Protein AF-D3ANW6-F1 (afdb_monomer_lite)

Radius of gyration: 18.31 Å; chains: 1; bounding box: 42×40×45 Å

pLDDT: mean 88.4, std 8.73, range [48.03, 96.62]

Sequence (148 aa):
MSDYRLPELSPAEKRMPAARFITGYPLCPPNPLLQQILDAGPMEVKDAIPAENWLDLLQIHGYRDIVYGYTMMPDGSGFYIEYSVSPVTWQGKWRRWYGTWYNRYSKSMVPGEGNLRYKIWNPLDHWDHKFVNGENDRDGVWSVETLD

Organism: NCBI:txid566550

Secondary structure (DSSP, 8-state):
---PPPPPPPTTGGGSGGGGG------PPPPHHHHHHHHH-PPPGGGS--GGGGGGG--SSS--S-SSEEEE-TTS-EEEE---PPPTT--HHHHHHHHHHHHS--TTPPTTS--HHHHTT-TTTEEEEEETTSS-GGG-EEEEES--

Structure (mmCIF, N/CA/C/O backbone):
data_AF-D3ANW6-F1
#
_entry.id   AF-D3ANW6-F1
#
loop_
_atom_site.group_PDB
_atom_site.id
_atom_site.type_symbol
_atom_site.label_atom_id
_atom_site.label_alt_id
_atom_site.label_comp_id
_atom_site.label_asym_id
_atom_site.label_entity_id
_atom_site.label_seq_id
_atom_site.pdbx_PDB_ins_code
_atom_site.Cartn_x
_atom_site.Cartn_y
_atom_site.Cartn_z
_atom_site.occupancy
_atom_site.B_iso_or_equiv
_atom_site.auth_seq_id
_atom_site.auth_comp_id
_atom_site.auth_asym_id
_atom_site.auth_atom_id
_atom_site.pdbx_PDB_model_num
ATOM 1 N N . MET A 1 1 ? 1.365 -25.701 5.905 1.00 48.12 1 MET A N 1
ATOM 2 C CA . MET A 1 1 ? 1.505 -24.372 5.280 1.00 48.12 1 MET A CA 1
ATOM 3 C C . MET A 1 1 ? 1.129 -24.545 3.825 1.00 48.12 1 MET A C 1
ATOM 5 O O . MET A 1 1 ? 1.665 -25.444 3.193 1.00 48.12 1 MET A O 1
ATOM 9 N N . SER A 1 2 ? 0.122 -23.825 3.337 1.00 49.81 2 SER A N 1
ATOM 10 C CA . SER A 1 2 ? -0.163 -23.780 1.904 1.00 49.81 2 SER A CA 1
ATOM 11 C C . SER A 1 2 ? 0.901 -22.897 1.261 1.00 49.81 2 SER A C 1
ATOM 13 O O . SER A 1 2 ? 0.901 -21.687 1.478 1.00 49.81 2 SER A O 1
ATOM 15 N N . ASP A 1 3 ? 1.836 -23.497 0.532 1.00 55.03 3 ASP A N 1
ATOM 16 C CA . ASP A 1 3 ? 2.855 -22.746 -0.195 1.00 55.03 3 ASP A CA 1
ATOM 17 C C . ASP A 1 3 ? 2.183 -22.030 -1.371 1.00 55.03 3 ASP A C 1
ATOM 19 O O . ASP A 1 3 ? 1.856 -22.635 -2.395 1.00 55.03 3 ASP A O 1
ATOM 23 N N . TYR A 1 4 ? 1.924 -20.735 -1.209 1.00 64.50 4 TYR A N 1
ATOM 24 C CA . TYR A 1 4 ? 1.479 -19.890 -2.308 1.00 64.50 4 TYR A CA 1
ATOM 25 C C . TYR A 1 4 ? 2.609 -19.775 -3.333 1.00 64.50 4 TYR A C 1
ATOM 27 O O . TYR A 1 4 ? 3.745 -19.430 -2.999 1.00 64.50 4 TYR A O 1
ATOM 35 N N . ARG A 1 5 ? 2.308 -20.089 -4.595 1.00 70.12 5 ARG A N 1
ATOM 36 C CA . ARG A 1 5 ? 3.272 -19.957 -5.690 1.00 70.12 5 ARG A CA 1
ATOM 37 C C . ARG A 1 5 ? 3.287 -18.514 -6.165 1.00 70.12 5 ARG A C 1
ATOM 39 O O . ARG A 1 5 ? 2.256 -17.998 -6.581 1.00 70.12 5 ARG A O 1
ATOM 46 N N . LEU A 1 6 ? 4.459 -17.890 -6.124 1.00 77.50 6 LEU A N 1
ATOM 47 C CA . LEU A 1 6 ? 4.646 -16.572 -6.718 1.00 77.50 6 LEU A CA 1
ATOM 48 C C . LEU A 1 6 ? 4.481 -16.628 -8.243 1.00 77.50 6 LEU A C 1
ATOM 50 O O . LEU A 1 6 ? 4.873 -17.633 -8.848 1.00 77.50 6 LEU A O 1
ATOM 54 N N . PRO A 1 7 ? 3.997 -15.544 -8.872 1.00 80.94 7 PRO A N 1
ATOM 55 C CA . PRO A 1 7 ? 4.086 -15.379 -10.315 1.00 80.94 7 PRO A CA 1
ATOM 56 C C . PRO A 1 7 ? 5.535 -15.508 -10.797 1.00 80.94 7 PRO A C 1
ATOM 58 O O . PRO A 1 7 ? 6.466 -14.956 -10.201 1.00 80.94 7 PRO A O 1
ATOM 61 N N . GLU A 1 8 ? 5.740 -16.245 -11.889 1.00 87.25 8 GLU A N 1
ATOM 62 C CA . GLU A 1 8 ? 7.061 -16.348 -12.497 1.00 87.25 8 GLU A CA 1
ATOM 63 C C . GLU A 1 8 ? 7.423 -15.059 -13.232 1.00 87.25 8 GLU A C 1
ATOM 65 O O . GLU A 1 8 ? 6.676 -14.583 -14.084 1.00 87.25 8 GLU A O 1
ATOM 70 N N . LEU A 1 9 ? 8.621 -14.542 -12.958 1.00 89.62 9 LEU A N 1
ATOM 71 C CA . LEU A 1 9 ? 9.171 -13.426 -13.718 1.00 89.62 9 LEU A CA 1
ATOM 72 C C . LEU A 1 9 ? 9.433 -13.822 -15.172 1.00 89.62 9 LEU A C 1
ATOM 74 O O . LEU A 1 9 ? 10.021 -14.882 -15.452 1.00 89.62 9 LEU A O 1
ATOM 78 N N . SER A 1 10 ? 9.098 -12.920 -16.091 1.00 91.44 10 SER A N 1
ATOM 79 C CA . SER A 1 10 ? 9.417 -13.077 -17.504 1.00 91.44 10 SER A CA 1
ATOM 80 C C . SER A 1 10 ? 10.938 -13.091 -17.734 1.00 91.44 10 SER A C 1
ATOM 82 O O . SER A 1 10 ? 11.723 -12.624 -16.896 1.00 91.44 10 SER A O 1
ATOM 84 N N . PRO A 1 11 ? 11.426 -13.605 -18.880 1.00 93.38 11 PRO A N 1
ATOM 85 C CA . PRO A 1 11 ? 12.851 -13.552 -19.202 1.00 93.38 11 PRO A CA 1
ATOM 86 C C . PRO A 1 11 ? 13.420 -12.127 -19.195 1.00 93.38 11 PRO A C 1
ATOM 88 O O . PRO A 1 11 ? 14.606 -11.945 -18.923 1.00 93.38 11 PRO A O 1
ATOM 91 N N . ALA A 1 12 ? 12.597 -11.126 -19.518 1.00 91.31 12 ALA A N 1
ATOM 92 C CA . ALA A 1 12 ? 12.979 -9.722 -19.493 1.00 91.31 12 ALA A CA 1
ATOM 93 C C . ALA A 1 12 ? 13.128 -9.202 -18.063 1.00 91.31 12 ALA A C 1
ATOM 95 O O . ALA A 1 12 ? 14.172 -8.637 -17.728 1.00 91.31 12 ALA A O 1
ATOM 96 N N . GLU A 1 13 ? 12.143 -9.472 -17.211 1.00 92.75 13 GLU A N 1
ATOM 97 C CA . GLU A 1 13 ? 12.183 -9.109 -15.797 1.00 92.75 13 GLU A CA 1
ATOM 98 C C . GLU A 1 13 ? 13.365 -9.762 -15.082 1.00 92.75 13 GLU A C 1
ATOM 100 O O . GLU A 1 13 ? 14.092 -9.077 -14.369 1.00 92.75 13 GLU A O 1
ATOM 105 N N . LYS A 1 14 ? 13.648 -11.044 -15.351 1.00 92.31 14 LYS A N 1
ATOM 106 C CA . LYS A 1 14 ? 14.798 -11.777 -14.782 1.00 92.31 14 LYS A CA 1
ATOM 107 C C . LYS A 1 14 ? 16.153 -11.112 -15.060 1.00 92.31 14 LYS A C 1
ATOM 109 O O . LYS A 1 14 ? 17.095 -11.320 -14.300 1.00 92.31 14 LYS A O 1
ATOM 114 N N . ARG A 1 15 ? 16.274 -10.312 -16.129 1.00 92.62 15 ARG A N 1
ATOM 115 C CA . ARG A 1 15 ? 17.501 -9.557 -16.454 1.00 92.62 15 ARG A CA 1
ATOM 116 C C . ARG A 1 15 ? 17.606 -8.225 -15.712 1.00 92.62 15 ARG A C 1
ATOM 118 O O . ARG A 1 15 ? 18.678 -7.622 -15.699 1.00 92.62 15 ARG A O 1
ATOM 125 N N . MET A 1 16 ? 16.521 -7.737 -15.112 1.00 91.75 16 MET A N 1
ATOM 126 C CA . MET A 1 16 ? 16.531 -6.480 -14.374 1.00 91.75 16 MET A CA 1
ATOM 127 C C . MET A 1 16 ? 17.286 -6.648 -13.045 1.00 91.75 16 MET A C 1
ATOM 129 O O . MET A 1 16 ? 17.061 -7.625 -12.331 1.00 91.75 16 MET A O 1
ATOM 133 N N . PRO A 1 17 ? 18.105 -5.666 -12.617 1.00 92.12 17 PRO A N 1
ATOM 134 C CA . PRO A 1 17 ? 18.834 -5.757 -11.347 1.00 92.12 17 PRO A CA 1
ATOM 135 C C . PRO A 1 17 ? 17.944 -5.970 -10.114 1.00 92.12 17 PRO A C 1
ATOM 137 O O . PRO A 1 17 ? 18.403 -6.507 -9.110 1.00 92.12 17 PRO A O 1
ATOM 140 N N . ALA A 1 18 ? 16.683 -5.532 -10.177 1.00 92.25 18 ALA A N 1
ATOM 141 C CA . ALA A 1 18 ? 15.718 -5.664 -9.091 1.00 92.25 18 ALA A CA 1
ATOM 142 C C . ALA A 1 18 ? 15.165 -7.095 -8.938 1.00 92.25 18 ALA A C 1
ATOM 144 O O . ALA A 1 18 ? 14.712 -7.442 -7.852 1.00 92.25 18 ALA A O 1
ATOM 145 N N . ALA A 1 19 ? 15.274 -7.949 -9.964 1.00 92.00 19 ALA A N 1
ATOM 146 C CA . ALA A 1 19 ? 14.759 -9.320 -9.930 1.00 92.00 19 ALA A CA 1
ATOM 147 C C . ALA A 1 19 ? 15.352 -10.161 -8.793 1.00 92.00 19 ALA A C 1
ATOM 149 O O . ALA A 1 19 ? 14.678 -11.027 -8.249 1.00 92.00 19 ALA A O 1
ATOM 150 N N . ARG A 1 20 ? 16.584 -9.853 -8.366 1.00 91.44 20 ARG A N 1
ATOM 151 C CA . ARG A 1 20 ? 17.260 -10.522 -7.241 1.00 91.44 20 ARG A CA 1
ATOM 152 C C . ARG A 1 20 ? 16.540 -10.396 -5.894 1.00 91.44 20 ARG A C 1
ATOM 154 O O . ARG A 1 20 ? 16.924 -11.080 -4.958 1.00 91.44 20 ARG A O 1
ATOM 161 N N . PHE A 1 21 ? 15.584 -9.475 -5.775 1.00 90.75 21 PHE A N 1
ATOM 162 C CA . PHE A 1 21 ? 14.796 -9.274 -4.558 1.00 90.75 21 PHE A CA 1
ATOM 163 C C . PHE A 1 21 ? 13.475 -10.052 -4.574 1.00 90.75 21 PHE A C 1
ATOM 165 O O . PHE A 1 21 ? 12.812 -10.130 -3.546 1.00 90.75 21 PHE A O 1
ATOM 172 N N . ILE A 1 22 ? 13.098 -10.643 -5.711 1.00 87.88 22 ILE A N 1
ATOM 173 C CA . ILE A 1 22 ? 11.921 -11.507 -5.825 1.00 87.88 22 ILE A CA 1
ATOM 174 C C . ILE A 1 22 ? 12.399 -12.946 -5.676 1.00 87.88 22 ILE A C 1
ATOM 176 O O . ILE A 1 22 ? 12.724 -13.635 -6.641 1.00 87.88 22 ILE A O 1
ATOM 180 N N . THR A 1 23 ? 12.513 -13.379 -4.425 1.00 78.25 23 THR A N 1
ATOM 181 C CA . THR A 1 23 ? 13.034 -14.701 -4.070 1.00 78.25 23 THR A CA 1
ATOM 182 C C . THR A 1 23 ? 12.210 -15.297 -2.945 1.00 78.25 23 THR A C 1
ATOM 184 O O . THR A 1 23 ? 12.058 -14.637 -1.922 1.00 78.25 23 THR A O 1
ATOM 187 N N . GLY A 1 24 ? 11.741 -16.540 -3.118 1.00 70.00 24 GLY A N 1
ATOM 188 C CA . GLY A 1 24 ? 11.267 -17.409 -2.033 1.00 70.00 24 GLY A CA 1
ATOM 189 C C . GLY A 1 24 ? 10.429 -16.699 -0.974 1.00 70.00 24 GLY A C 1
ATOM 190 O O . GLY A 1 24 ? 10.821 -16.716 0.184 1.00 70.00 24 GLY A O 1
ATOM 191 N N . TYR A 1 25 ? 9.345 -16.038 -1.391 1.00 71.50 25 TYR A N 1
ATOM 192 C CA . TYR A 1 25 ? 8.468 -15.243 -0.531 1.00 71.50 25 TYR A CA 1
ATOM 193 C C . TYR A 1 25 ? 7.614 -16.190 0.320 1.00 71.50 25 TYR A C 1
ATOM 195 O O . TYR A 1 25 ? 6.668 -16.784 -0.206 1.00 71.50 25 TYR A O 1
ATOM 203 N N . PRO A 1 26 ? 7.931 -16.389 1.612 1.00 68.25 26 PRO A N 1
ATOM 204 C CA . PRO A 1 26 ? 7.061 -17.175 2.456 1.00 68.25 26 PRO A CA 1
ATOM 205 C C . PRO A 1 26 ? 5.874 -16.276 2.790 1.00 68.25 26 PRO A C 1
ATOM 207 O O . PRO A 1 26 ? 6.006 -15.326 3.561 1.00 68.25 26 PRO A O 1
ATOM 210 N N . LEU A 1 27 ? 4.713 -16.550 2.198 1.00 69.12 27 LEU A N 1
ATOM 211 C CA . LEU A 1 27 ? 3.482 -15.982 2.729 1.00 69.12 27 LEU A CA 1
ATOM 212 C C . LEU A 1 27 ? 3.238 -16.597 4.094 1.00 69.12 27 LEU A C 1
ATOM 214 O O . LEU A 1 27 ? 2.791 -17.736 4.232 1.00 69.12 27 LEU A O 1
ATOM 218 N N . CYS A 1 28 ? 3.602 -15.828 5.110 1.00 74.44 28 CYS A N 1
ATOM 219 C CA . CYS A 1 28 ? 3.251 -16.138 6.473 1.00 74.44 28 CYS A CA 1
ATOM 220 C C . CYS A 1 28 ? 1.741 -15.930 6.638 1.00 74.44 28 CYS A C 1
ATOM 222 O O . CYS A 1 28 ? 1.199 -14.963 6.093 1.00 74.44 28 CYS A O 1
ATOM 224 N N . PRO A 1 29 ? 1.053 -16.793 7.402 1.00 76.69 29 PRO A N 1
ATOM 225 C CA . PRO A 1 29 ? -0.289 -16.458 7.856 1.00 76.69 29 PRO A CA 1
ATOM 226 C C . PRO A 1 29 ? -0.256 -15.125 8.625 1.00 76.69 29 PRO A C 1
ATOM 228 O O . PRO A 1 29 ? 0.807 -14.755 9.151 1.00 76.69 29 PRO A O 1
ATOM 231 N N . PRO A 1 30 ? -1.397 -14.415 8.729 1.00 83.94 30 PRO A N 1
ATOM 232 C CA . PRO A 1 30 ? -1.506 -13.264 9.611 1.00 83.94 30 PRO A CA 1
ATOM 233 C C . PRO A 1 30 ? -0.949 -13.610 10.993 1.00 83.94 30 PRO A C 1
ATOM 235 O O . PRO A 1 30 ? -1.139 -14.720 11.501 1.00 83.94 30 PRO A O 1
ATOM 238 N N . ASN A 1 31 ? -0.224 -12.673 11.605 1.00 85.50 31 ASN A N 1
ATOM 239 C CA . ASN A 1 31 ? 0.233 -12.887 12.974 1.00 85.50 31 ASN A CA 1
ATOM 240 C C . ASN A 1 31 ? -0.991 -13.088 13.901 1.00 85.50 31 ASN A C 1
ATOM 242 O O . ASN A 1 31 ? -2.085 -12.637 13.558 1.00 85.50 31 ASN A O 1
ATOM 246 N N . PRO A 1 32 ? -0.840 -13.727 15.076 1.00 90.31 32 PRO A N 1
ATOM 247 C CA . PRO A 1 32 ? -1.985 -14.070 15.920 1.00 90.31 32 PRO A CA 1
ATOM 248 C C . PRO A 1 32 ? -2.896 -12.890 16.285 1.00 90.31 32 PRO A C 1
ATOM 250 O O . PRO A 1 32 ? -4.103 -13.078 16.372 1.00 90.31 32 PRO A O 1
ATOM 253 N N . LEU A 1 33 ? -2.344 -11.683 16.461 1.00 87.00 33 LEU A N 1
ATOM 254 C CA . LEU A 1 33 ? -3.138 -10.482 16.732 1.00 87.00 33 LEU A CA 1
ATOM 255 C C . LEU A 1 33 ? -3.991 -10.103 15.516 1.00 87.00 33 LEU A C 1
ATOM 257 O O . LEU A 1 33 ? -5.195 -9.911 15.649 1.00 87.00 33 LEU A O 1
ATOM 261 N N . LEU A 1 34 ? -3.386 -10.037 14.327 1.00 87.31 34 LEU A N 1
ATOM 262 C CA . LEU A 1 34 ? -4.109 -9.743 13.088 1.00 87.31 34 LEU A CA 1
ATOM 263 C C . LEU A 1 34 ? -5.161 -10.814 12.787 1.00 87.31 34 LEU A C 1
ATOM 265 O O . LEU A 1 34 ? -6.267 -10.474 12.386 1.00 87.31 34 LEU A O 1
ATOM 269 N N . GLN A 1 35 ? -4.856 -12.089 13.043 1.00 90.81 35 GLN A N 1
ATOM 270 C CA . GLN A 1 35 ? -5.831 -13.167 12.887 1.00 90.81 35 GLN A CA 1
ATOM 271 C C . GLN A 1 35 ? -7.021 -12.994 13.839 1.00 90.81 35 GLN A C 1
ATOM 273 O O . GLN A 1 35 ? -8.156 -13.112 13.399 1.00 90.81 35 GLN A O 1
ATOM 278 N N . GLN A 1 36 ? -6.791 -12.632 15.107 1.00 90.44 36 GLN A N 1
ATOM 279 C CA . GLN A 1 36 ? -7.876 -12.349 16.058 1.00 90.44 36 GLN A CA 1
ATOM 280 C C . GLN A 1 36 ? -8.778 -11.203 15.593 1.00 90.44 36 GLN A C 1
ATOM 282 O O . GLN A 1 36 ? -9.990 -11.279 15.765 1.00 90.44 36 GLN A O 1
ATOM 287 N N . ILE A 1 37 ? -8.203 -10.155 15.000 1.00 88.00 37 ILE A N 1
ATOM 288 C CA . ILE A 1 37 ? -8.969 -9.028 14.451 1.00 88.00 37 ILE A CA 1
ATOM 289 C C . ILE A 1 37 ? -9.816 -9.483 13.258 1.00 88.00 37 ILE A C 1
ATOM 291 O O . ILE A 1 37 ? -10.989 -9.133 13.173 1.00 88.00 37 ILE A O 1
ATOM 295 N N . LEU A 1 38 ? -9.247 -10.287 12.355 1.00 89.06 38 LEU A N 1
ATOM 296 C CA . LEU A 1 38 ? -9.989 -10.846 11.222 1.00 89.06 38 LEU A CA 1
ATOM 297 C C . LEU A 1 38 ? -11.137 -11.750 11.694 1.00 89.06 38 LEU A C 1
ATOM 299 O O . LEU A 1 38 ? -12.256 -11.612 11.202 1.00 89.06 38 LEU A O 1
ATOM 303 N N . ASP A 1 39 ? -10.875 -12.616 12.675 1.00 93.69 39 ASP A N 1
ATOM 304 C CA . ASP A 1 39 ? -11.855 -13.548 13.243 1.00 93.69 39 ASP A CA 1
ATOM 305 C C . ASP A 1 39 ? -12.968 -12.828 14.027 1.00 93.69 39 ASP A C 1
ATOM 307 O O . ASP A 1 39 ? -14.104 -13.300 14.060 1.00 93.69 39 ASP A O 1
ATOM 311 N N . ALA A 1 40 ? -12.662 -11.684 14.652 1.00 92.81 40 ALA A N 1
ATOM 312 C CA . ALA A 1 40 ? -13.631 -10.870 15.387 1.00 92.81 40 ALA A CA 1
ATOM 313 C C . ALA A 1 40 ? -14.638 -10.151 14.472 1.00 92.81 40 ALA A C 1
ATOM 315 O O . ALA A 1 40 ? -15.720 -9.782 14.929 1.00 92.81 40 ALA A O 1
ATOM 316 N N . GLY A 1 41 ? -14.308 -9.982 13.188 1.00 93.50 41 GLY A N 1
ATOM 317 C CA . GLY A 1 41 ? -15.151 -9.279 12.229 1.00 93.50 41 GLY A CA 1
ATOM 318 C C . GLY A 1 41 ? -14.967 -7.754 12.254 1.00 93.50 41 GLY A C 1
ATOM 319 O O . GLY A 1 41 ? -13.987 -7.247 12.805 1.00 93.50 41 GLY A O 1
ATOM 320 N N . PRO A 1 42 ? -15.876 -7.004 11.607 1.00 95.38 42 PRO A N 1
ATOM 321 C CA . PRO A 1 42 ? -15.763 -5.557 11.503 1.00 95.38 42 PRO A CA 1
ATOM 322 C C . PRO A 1 42 ? -15.927 -4.872 12.865 1.00 95.38 42 PRO A C 1
ATOM 324 O O . PRO A 1 42 ? -16.722 -5.294 13.704 1.00 95.38 42 PRO A O 1
ATOM 327 N N . MET A 1 43 ? -15.208 -3.769 13.056 1.00 95.06 43 MET A N 1
ATOM 328 C CA . MET A 1 43 ? -15.370 -2.897 14.220 1.00 95.06 43 MET A CA 1
ATOM 329 C C . MET A 1 43 ? -16.672 -2.084 14.146 1.00 95.06 43 MET A C 1
ATOM 331 O O . MET A 1 43 ? -17.260 -1.896 13.075 1.00 95.06 43 MET A O 1
ATOM 335 N N . GLU A 1 44 ? -17.089 -1.534 15.285 1.00 95.00 44 GLU A N 1
ATOM 336 C CA . GLU A 1 44 ? -18.224 -0.614 15.354 1.00 95.00 44 GLU A CA 1
ATOM 337 C C . GLU A 1 44 ? -17.933 0.676 14.570 1.00 95.00 44 GLU A C 1
ATOM 339 O O . GLU A 1 44 ? -16.888 1.308 14.730 1.00 95.00 44 GLU A O 1
ATOM 344 N N . VAL A 1 45 ? -18.891 1.120 13.751 1.00 95.62 45 VAL A N 1
ATOM 345 C CA . VAL A 1 45 ? -18.741 2.309 12.885 1.00 95.62 45 VAL A CA 1
ATOM 346 C C . VAL A 1 45 ? -18.441 3.582 13.679 1.00 95.62 45 VAL A C 1
ATOM 348 O O . VAL A 1 45 ? -17.705 4.444 13.209 1.00 95.62 45 VAL A O 1
ATOM 351 N N . LYS A 1 46 ? -18.966 3.700 14.904 1.00 93.81 46 LYS A N 1
ATOM 352 C CA . LYS A 1 46 ? -18.733 4.860 15.785 1.00 93.81 46 LYS A CA 1
ATOM 353 C C . LYS A 1 46 ? -17.258 5.054 16.167 1.00 93.81 46 LYS A C 1
ATOM 355 O O . LYS A 1 46 ? -16.891 6.144 16.593 1.00 93.81 46 LYS A O 1
ATOM 360 N N . ASP A 1 47 ? -16.448 4.004 16.043 1.00 93.19 47 ASP A N 1
ATOM 361 C CA . ASP A 1 47 ? -15.031 4.033 16.393 1.00 93.19 47 ASP A CA 1
ATOM 362 C C . ASP A 1 47 ? -14.141 4.355 15.169 1.00 93.19 47 ASP A C 1
ATOM 364 O O . ASP A 1 47 ? -12.941 4.622 15.316 1.00 93.19 47 ASP A O 1
ATOM 368 N N . ALA A 1 48 ? -14.720 4.366 13.959 1.00 93.62 48 ALA A N 1
ATOM 369 C CA . ALA A 1 48 ? -14.062 4.790 12.725 1.00 93.62 48 ALA A CA 1
ATOM 370 C C . ALA A 1 48 ? -13.932 6.322 12.647 1.00 93.62 48 ALA A C 1
ATOM 372 O O . ALA A 1 48 ? -14.647 7.067 13.319 1.00 93.62 48 ALA A O 1
ATOM 373 N N . ILE A 1 49 ? -13.009 6.802 11.810 1.00 91.25 49 ILE A N 1
ATOM 374 C CA . ILE A 1 49 ? -12.809 8.237 11.566 1.00 91.25 49 ILE A CA 1
ATOM 375 C C . ILE A 1 49 ? -13.342 8.569 10.169 1.00 91.25 49 ILE A C 1
ATOM 377 O O . ILE A 1 49 ? -12.802 8.047 9.190 1.00 91.25 49 ILE A O 1
ATOM 381 N N . PRO A 1 50 ? -14.369 9.431 10.055 1.00 90.25 50 PRO A N 1
ATOM 382 C CA . PRO A 1 50 ? -14.822 9.941 8.766 1.00 90.25 50 PRO A CA 1
ATOM 383 C C . PRO A 1 50 ? -13.695 10.655 8.012 1.00 90.25 50 PRO A C 1
ATOM 385 O O . PRO A 1 50 ? -12.823 11.274 8.627 1.00 90.25 50 PRO A O 1
ATOM 388 N N . ALA A 1 51 ? -13.706 10.597 6.680 1.00 89.19 51 ALA A N 1
ATOM 389 C CA . ALA A 1 51 ? -12.635 11.161 5.856 1.00 89.19 51 ALA A CA 1
ATOM 390 C C . ALA A 1 51 ? -12.444 12.673 6.089 1.00 89.19 51 ALA A C 1
ATOM 392 O O . ALA A 1 51 ? -11.317 13.170 6.098 1.00 89.19 51 ALA A O 1
ATOM 393 N N . GLU A 1 52 ? -13.530 13.402 6.347 1.00 92.00 52 GLU A N 1
ATOM 394 C CA . GLU A 1 52 ? -13.532 14.821 6.708 1.00 92.00 52 GLU A CA 1
ATOM 395 C C . GLU A 1 52 ? -12.784 15.123 8.021 1.00 92.00 52 GLU A C 1
ATOM 397 O O . GLU A 1 52 ? -12.274 16.230 8.194 1.00 92.00 52 GLU A O 1
ATOM 402 N N . ASN A 1 53 ? -12.637 14.125 8.897 1.00 91.62 53 ASN A N 1
ATOM 403 C CA . ASN A 1 53 ? -11.996 14.229 10.207 1.00 91.62 53 ASN A CA 1
ATOM 404 C C . ASN A 1 53 ? -10.577 13.636 10.227 1.00 91.62 53 ASN A C 1
ATOM 406 O O . ASN A 1 53 ? -10.030 13.372 11.295 1.00 91.62 53 ASN A O 1
ATOM 410 N N . TRP A 1 54 ? -9.934 13.430 9.073 1.00 88.81 54 TRP A N 1
ATOM 411 C CA . TRP A 1 54 ? -8.617 12.777 8.997 1.00 88.81 54 TRP A CA 1
ATOM 412 C C . TRP A 1 54 ? -7.529 13.424 9.879 1.00 88.81 54 TRP A C 1
ATOM 414 O O . TRP A 1 54 ? -6.590 12.742 10.288 1.00 88.81 54 TRP A O 1
ATOM 424 N N . LEU A 1 55 ? -7.641 14.720 10.203 1.00 91.25 55 LEU A N 1
ATOM 425 C CA . LEU A 1 55 ? -6.714 15.417 11.105 1.00 91.25 55 LEU A CA 1
ATOM 426 C C . LEU A 1 55 ? -6.714 14.843 12.530 1.00 91.25 55 LEU A C 1
ATOM 428 O O . LEU A 1 55 ? -5.700 14.961 13.217 1.00 91.25 55 LEU A O 1
ATOM 432 N N . ASP A 1 56 ? -7.783 14.160 12.948 1.00 88.56 56 ASP A N 1
ATOM 433 C CA . ASP A 1 56 ? -7.861 13.465 14.239 1.00 88.56 56 ASP A CA 1
ATOM 434 C C . ASP A 1 56 ? -6.832 12.326 14.354 1.00 88.56 56 ASP A C 1
ATOM 436 O O . ASP A 1 56 ? -6.541 11.860 15.456 1.00 88.56 56 ASP A O 1
ATOM 440 N N . LEU A 1 57 ? -6.237 11.896 13.232 1.00 85.88 57 LEU A N 1
ATOM 441 C CA . LEU A 1 57 ? -5.122 10.946 13.197 1.00 85.88 57 LEU A CA 1
ATOM 442 C C . LEU A 1 57 ? -3.779 11.575 13.602 1.00 85.88 57 LEU A C 1
ATOM 444 O O . LEU A 1 57 ? -2.833 10.848 13.902 1.00 85.88 57 LEU A O 1
ATOM 448 N N . LEU A 1 58 ? -3.658 12.906 13.627 1.00 88.19 58 LEU A N 1
ATOM 449 C CA . LEU A 1 58 ? -2.406 13.617 13.919 1.00 88.19 58 LEU A CA 1
ATOM 450 C C . LEU A 1 58 ? -2.174 13.831 15.426 1.00 88.19 58 LEU A C 1
ATOM 452 O O . LEU A 1 58 ? -1.688 14.880 15.855 1.00 88.19 58 LEU A O 1
ATOM 456 N N . GLN A 1 59 ? -2.511 12.836 16.247 1.00 84.81 59 GLN A N 1
ATOM 457 C CA . GLN A 1 59 ? -2.290 12.892 17.690 1.00 84.81 59 GLN A CA 1
ATOM 458 C C . GLN A 1 59 ? -0.787 12.888 17.998 1.00 84.81 59 GLN A C 1
ATOM 460 O O . GLN A 1 59 ? -0.055 11.978 17.618 1.00 84.81 59 GLN A O 1
ATOM 465 N N . ILE A 1 60 ? -0.315 13.911 18.713 1.00 86.88 60 ILE A N 1
ATOM 466 C CA . ILE A 1 60 ? 1.098 14.022 19.118 1.00 86.88 60 ILE A CA 1
ATOM 467 C C . ILE A 1 60 ? 1.417 13.248 20.408 1.00 86.88 60 ILE A C 1
ATOM 469 O O . ILE A 1 60 ? 2.585 13.093 20.768 1.00 86.88 60 ILE A O 1
ATOM 473 N N . HIS A 1 61 ? 0.388 12.770 21.111 1.00 89.25 61 HIS A N 1
ATOM 474 C CA . HIS A 1 61 ? 0.501 12.029 22.362 1.00 89.25 61 HIS A CA 1
ATOM 475 C C . HIS A 1 61 ? -0.480 10.859 22.385 1.00 89.25 61 HIS A C 1
ATOM 477 O O . HIS A 1 61 ? -1.641 11.020 22.018 1.00 89.25 61 HIS A O 1
ATOM 483 N N . GLY A 1 62 ? -0.017 9.720 22.903 1.00 87.69 62 GLY A N 1
ATOM 484 C CA . GLY A 1 62 ? -0.837 8.524 23.059 1.00 87.69 62 GLY A CA 1
ATOM 485 C C . GLY A 1 62 ? -1.190 7.847 21.736 1.00 87.69 62 GLY A C 1
ATOM 486 O O . GLY A 1 62 ? -0.576 8.095 20.700 1.00 87.69 62 GLY A O 1
ATOM 487 N N . TYR A 1 63 ? -2.172 6.958 21.822 1.00 88.31 63 TYR A N 1
ATOM 488 C CA . TYR A 1 63 ? -2.773 6.259 20.696 1.00 88.31 63 TYR A CA 1
ATOM 489 C C . TYR A 1 63 ? -4.286 6.461 20.746 1.00 88.31 63 TYR A C 1
ATOM 491 O O . TYR A 1 63 ? -4.845 6.769 21.800 1.00 88.31 63 TYR A O 1
ATOM 499 N N . ARG A 1 64 ? -4.939 6.235 19.609 1.00 86.31 64 ARG A N 1
ATOM 500 C CA . ARG A 1 64 ? -6.392 6.090 19.530 1.00 86.31 64 ARG A CA 1
ATOM 501 C C . ARG A 1 64 ? -6.850 4.865 20.324 1.00 86.31 64 ARG A C 1
ATOM 503 O O . ARG A 1 64 ? -6.083 3.919 20.502 1.00 86.31 64 ARG A O 1
ATOM 510 N N . ASP A 1 65 ? -8.123 4.861 20.707 1.00 86.88 65 ASP A N 1
ATOM 511 C CA . ASP A 1 65 ? -8.748 3.714 21.377 1.00 86.88 65 ASP A CA 1
ATOM 512 C C . ASP A 1 65 ? -8.717 2.456 20.497 1.00 86.88 65 ASP A C 1
ATOM 514 O O . ASP A 1 65 ? -8.514 1.348 20.991 1.00 86.88 65 ASP A O 1
ATOM 518 N N . ILE A 1 66 ? -8.852 2.638 19.178 1.00 87.88 66 ILE A N 1
ATOM 519 C CA . ILE A 1 66 ? -8.722 1.579 18.177 1.00 87.88 66 ILE A CA 1
ATOM 520 C C . ILE A 1 66 ? -7.618 1.949 17.194 1.00 87.88 66 ILE A C 1
ATOM 522 O O . ILE A 1 66 ? -7.628 3.023 16.593 1.00 87.88 66 ILE A O 1
ATOM 526 N N . VAL A 1 67 ? -6.661 1.034 17.042 1.00 89.56 67 VAL A N 1
ATOM 527 C CA . VAL A 1 67 ? -5.516 1.156 16.124 1.00 89.56 67 VAL A CA 1
ATOM 528 C C . VAL A 1 67 ? -5.390 -0.031 15.167 1.00 89.56 67 VAL A C 1
ATOM 530 O O . VAL A 1 67 ? -4.482 -0.066 14.344 1.00 89.56 67 VAL A O 1
ATOM 533 N N . TYR A 1 68 ? -6.316 -0.986 15.256 1.00 91.44 68 TYR A N 1
ATOM 534 C CA . TYR A 1 68 ? -6.483 -2.068 14.298 1.00 91.44 68 TYR A CA 1
ATOM 535 C C . TYR A 1 68 ? -7.968 -2.325 14.077 1.00 91.44 68 TYR A C 1
ATOM 537 O O . TYR A 1 68 ? -8.705 -2.495 15.046 1.00 91.44 68 TYR A O 1
ATOM 545 N N . GLY A 1 69 ? -8.398 -2.392 12.824 1.00 91.94 69 GLY A N 1
ATOM 546 C CA . GLY A 1 69 ? -9.776 -2.727 12.505 1.00 91.94 69 GLY A CA 1
ATOM 547 C C . GLY A 1 69 ? -10.175 -2.316 11.100 1.00 91.94 69 GLY A C 1
ATOM 548 O O . GLY A 1 69 ? -9.452 -1.613 10.394 1.00 91.94 69 GLY A O 1
ATOM 549 N N . TYR A 1 70 ? -11.353 -2.772 10.706 1.00 94.44 70 TYR A N 1
ATOM 550 C CA . TYR A 1 70 ? -11.997 -2.393 9.460 1.00 94.44 70 TYR A CA 1
ATOM 551 C C . TYR A 1 70 ? -13.508 -2.351 9.667 1.00 94.44 70 TYR A C 1
ATOM 553 O O . TYR A 1 70 ? -14.036 -3.070 10.513 1.00 94.44 70 TYR A O 1
ATOM 561 N N . THR A 1 71 ? -14.216 -1.516 8.915 1.00 95.69 71 THR A N 1
ATOM 562 C CA . THR A 1 71 ? -15.684 -1.486 8.922 1.00 95.69 71 THR A CA 1
ATOM 563 C C . THR A 1 71 ? -16.219 -0.846 7.644 1.00 95.69 71 THR A C 1
ATOM 565 O O . THR A 1 71 ? -15.470 -0.210 6.901 1.00 95.69 71 THR A O 1
ATOM 568 N N . MET A 1 72 ? -17.511 -1.024 7.378 1.00 96.62 72 MET A N 1
ATOM 569 C CA . MET A 1 72 ? -18.211 -0.321 6.303 1.00 96.62 72 MET A CA 1
ATOM 570 C C . MET A 1 72 ? -18.846 0.946 6.867 1.00 96.62 72 MET A C 1
ATOM 572 O O . MET A 1 72 ? -19.598 0.895 7.839 1.00 96.62 72 MET A O 1
ATOM 576 N N . MET A 1 73 ? -18.566 2.080 6.241 1.00 95.69 73 MET A N 1
ATOM 577 C CA . MET A 1 73 ? -19.185 3.355 6.572 1.00 95.69 73 MET A CA 1
ATOM 578 C C . MET A 1 73 ? -20.626 3.407 6.028 1.00 95.69 73 MET A C 1
ATOM 580 O O . MET A 1 73 ? -20.951 2.706 5.065 1.00 95.69 73 MET A O 1
ATOM 584 N N . PRO A 1 74 ? -21.517 4.243 6.599 1.00 95.00 74 PRO A N 1
ATOM 585 C CA . PRO A 1 74 ? -22.923 4.302 6.183 1.00 95.00 74 PRO A CA 1
ATOM 586 C C . PRO A 1 74 ? -23.142 4.732 4.727 1.00 95.00 74 PRO A C 1
ATOM 588 O O . PRO A 1 74 ? -24.182 4.425 4.149 1.00 95.00 74 PRO A O 1
ATOM 591 N N . ASP A 1 75 ? -22.181 5.443 4.138 1.00 94.38 75 ASP A N 1
ATOM 592 C CA . ASP A 1 75 ? -22.195 5.870 2.736 1.00 94.38 75 ASP A CA 1
ATOM 593 C C . ASP A 1 75 ? -21.722 4.776 1.760 1.00 94.38 75 ASP A C 1
ATOM 595 O O . ASP A 1 75 ? -21.708 4.989 0.548 1.00 94.38 75 ASP A O 1
ATOM 599 N N . GLY A 1 76 ? -21.357 3.598 2.275 1.00 94.19 76 GLY A N 1
ATOM 600 C CA . GLY A 1 76 ? -20.839 2.478 1.499 1.00 94.19 76 GLY A CA 1
ATOM 601 C C . GLY A 1 76 ? -19.326 2.512 1.278 1.00 94.19 76 GLY A C 1
ATOM 602 O O . GLY A 1 76 ? -18.805 1.596 0.644 1.00 94.19 76 GLY A O 1
ATOM 603 N N . SER A 1 77 ? -18.607 3.513 1.795 1.00 94.12 77 SER A N 1
ATOM 604 C CA . SER A 1 77 ? -17.142 3.502 1.791 1.00 94.12 77 SER A CA 1
ATOM 605 C C . SER A 1 77 ? -16.583 2.512 2.821 1.00 94.12 77 SER A 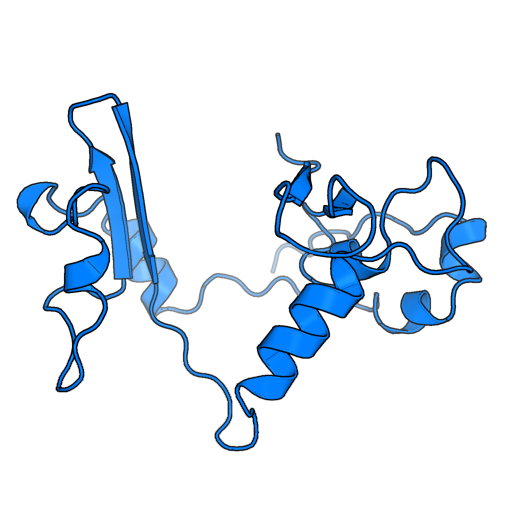C 1
ATOM 607 O O . SER A 1 77 ? -17.250 2.136 3.785 1.00 94.12 77 SER A O 1
ATOM 609 N N . GLY A 1 78 ? -15.352 2.049 2.608 1.00 93.81 78 GLY A N 1
ATOM 610 C CA . GLY A 1 78 ? -14.636 1.211 3.568 1.00 93.81 78 GLY A CA 1
ATOM 611 C C . GLY A 1 78 ? -13.732 2.051 4.465 1.00 93.81 78 GLY A C 1
ATOM 612 O O . GLY A 1 78 ? -13.045 2.952 3.986 1.00 93.81 78 GLY A O 1
ATOM 613 N N . PHE A 1 79 ? -13.684 1.724 5.754 1.00 94.12 79 PHE A N 1
ATOM 614 C CA . PHE A 1 79 ? -12.680 2.234 6.683 1.00 94.12 79 PHE A CA 1
ATOM 615 C C . PHE A 1 79 ? -11.731 1.107 7.089 1.00 94.12 79 PHE A C 1
ATOM 617 O O . PHE A 1 79 ? -12.169 -0.002 7.393 1.00 94.12 79 PHE A O 1
ATOM 624 N N . TYR A 1 80 ? -10.435 1.410 7.124 1.00 92.50 80 TYR A N 1
ATOM 625 C CA . TYR A 1 80 ? -9.379 0.506 7.567 1.00 92.50 80 TYR A CA 1
ATOM 626 C C . TYR A 1 80 ? -8.349 1.277 8.392 1.00 92.50 80 TYR A C 1
ATOM 628 O O . TYR A 1 80 ? -7.921 2.366 8.004 1.00 92.50 80 TYR A O 1
ATOM 636 N N . ILE A 1 81 ? -7.931 0.693 9.513 1.00 91.25 81 ILE A N 1
ATOM 637 C CA . ILE A 1 81 ? -6.851 1.203 10.351 1.00 91.25 81 ILE A CA 1
ATOM 638 C C . ILE A 1 81 ? -5.928 0.059 10.768 1.00 91.25 81 ILE A C 1
ATOM 640 O O . ILE A 1 81 ? -6.373 -1.018 11.162 1.00 91.25 81 ILE A O 1
ATOM 644 N N . GLU A 1 82 ? -4.627 0.316 10.703 1.00 89.44 82 GLU A N 1
ATOM 645 C CA . GLU A 1 82 ? -3.585 -0.594 11.159 1.00 89.44 82 GLU A CA 1
ATOM 646 C C . GLU A 1 82 ? -2.461 0.200 11.815 1.00 89.44 82 GLU A C 1
ATOM 648 O O . GLU A 1 82 ? -2.023 1.244 11.320 1.00 89.44 82 GLU A O 1
ATOM 653 N N . TYR A 1 83 ? -1.951 -0.342 12.914 1.00 87.00 83 TYR A N 1
ATOM 654 C CA . TYR A 1 83 ? -0.721 0.104 13.530 1.00 87.00 83 TYR A CA 1
ATOM 655 C C . TYR A 1 83 ? 0.404 -0.865 13.189 1.00 87.00 83 TYR A C 1
ATOM 657 O O . TYR A 1 83 ? 0.338 -2.056 13.466 1.00 87.00 83 TYR A O 1
ATOM 665 N N . SER A 1 84 ? 1.478 -0.346 12.606 1.00 83.25 84 SER A N 1
ATOM 666 C CA . SER A 1 84 ? 2.673 -1.132 12.323 1.00 83.25 84 SER A CA 1
ATOM 667 C C . SER A 1 84 ? 3.881 -0.488 12.986 1.00 83.25 84 SER A C 1
ATOM 669 O O . SER A 1 84 ? 4.042 0.735 13.007 1.00 83.25 84 SER A O 1
ATOM 671 N N . VAL A 1 85 ? 4.754 -1.328 13.538 1.00 82.62 85 VAL A N 1
ATOM 672 C CA . VAL A 1 85 ? 6.041 -0.894 14.079 1.00 82.62 85 VAL A CA 1
ATOM 673 C C . VAL A 1 85 ? 7.128 -1.149 13.048 1.00 82.62 85 VAL A C 1
ATOM 675 O O . VAL A 1 85 ? 7.221 -2.225 12.463 1.00 82.62 85 VAL A O 1
ATOM 678 N N . SER A 1 86 ? 7.975 -0.150 12.823 1.00 83.94 86 SER A N 1
ATOM 679 C CA . SER A 1 86 ? 9.209 -0.324 12.056 1.00 83.94 86 SER A CA 1
ATOM 680 C C . SER A 1 86 ? 10.389 -0.521 13.013 1.00 83.94 86 SER A C 1
ATOM 682 O O . SER A 1 86 ? 10.347 -0.014 14.137 1.00 83.94 86 SER A O 1
ATOM 684 N N . PRO A 1 87 ? 11.466 -1.213 12.596 1.00 88.31 87 PRO A N 1
ATOM 685 C CA . PRO A 1 87 ? 12.697 -1.268 13.377 1.00 88.31 87 PRO A CA 1
ATOM 686 C C . PRO A 1 87 ? 13.187 0.137 13.743 1.00 88.31 87 PRO A C 1
ATOM 688 O O . PRO A 1 87 ? 13.089 1.054 12.934 1.00 88.31 87 PRO A O 1
ATOM 691 N N . VAL A 1 88 ? 13.796 0.304 14.920 1.00 86.19 88 VAL A N 1
ATOM 692 C CA . VAL A 1 88 ? 14.305 1.613 15.392 1.00 86.19 88 VAL A CA 1
ATOM 693 C C . VAL A 1 88 ? 15.352 2.242 14.462 1.00 86.19 88 VAL A C 1
ATOM 695 O O . VAL A 1 88 ? 15.581 3.448 14.485 1.00 86.19 88 VAL A O 1
ATOM 698 N N . THR A 1 89 ? 15.993 1.431 13.620 1.00 90.81 89 THR A N 1
ATOM 699 C CA . THR A 1 89 ? 16.951 1.873 12.600 1.00 90.81 89 THR A CA 1
ATOM 700 C C . THR A 1 89 ? 16.273 2.449 11.350 1.00 90.81 89 THR A C 1
ATOM 702 O O . THR A 1 89 ? 16.929 3.100 10.529 1.00 90.81 89 THR A O 1
ATOM 705 N N . TRP A 1 90 ? 14.963 2.245 11.193 1.00 88.06 90 TRP A N 1
ATOM 706 C CA . TRP A 1 90 ? 14.176 2.720 10.067 1.00 88.06 90 TRP A CA 1
ATOM 707 C C . TRP A 1 90 ? 13.772 4.188 10.247 1.00 88.06 90 TRP A C 1
ATOM 709 O O . TRP A 1 90 ? 12.911 4.547 11.043 1.00 88.06 90 TRP A O 1
ATOM 719 N N . GLN A 1 91 ? 14.405 5.064 9.473 1.00 89.06 91 GLN A N 1
ATOM 720 C CA . GLN A 1 91 ? 14.136 6.502 9.443 1.00 89.06 91 GLN A CA 1
ATOM 721 C C . GLN A 1 91 ? 13.044 6.865 8.424 1.00 89.06 91 GLN A C 1
ATOM 723 O O . GLN A 1 91 ? 12.984 6.295 7.334 1.00 89.06 91 GLN A O 1
ATOM 728 N N . GLY A 1 92 ? 12.264 7.917 8.704 1.00 87.00 92 GLY A N 1
ATOM 729 C CA . GLY A 1 92 ? 11.191 8.390 7.812 1.00 87.00 92 GLY A CA 1
ATOM 730 C C . GLY A 1 92 ? 11.639 8.720 6.378 1.00 87.00 92 GLY A C 1
ATOM 731 O O . GLY A 1 92 ? 10.892 8.502 5.423 1.00 87.00 92 GLY A O 1
ATOM 732 N N . LYS A 1 93 ? 12.895 9.150 6.184 1.00 91.94 93 LYS A N 1
ATOM 733 C CA . LYS A 1 93 ? 13.469 9.391 4.847 1.00 91.94 93 LYS A CA 1
ATOM 734 C C . LYS A 1 93 ? 13.512 8.134 3.968 1.00 91.94 93 LYS A C 1
ATOM 736 O O . LYS A 1 93 ? 13.385 8.252 2.753 1.00 91.94 93 LYS A O 1
ATOM 741 N N . TRP A 1 94 ? 13.646 6.944 4.562 1.00 92.06 94 TRP A N 1
ATOM 742 C CA . TRP A 1 94 ? 13.635 5.678 3.825 1.00 92.06 94 TRP A CA 1
ATOM 743 C C . TRP A 1 94 ? 12.246 5.348 3.305 1.00 92.06 94 TRP A C 1
ATOM 745 O O . TRP A 1 94 ? 12.129 4.909 2.166 1.00 92.06 94 TRP A O 1
ATOM 755 N N . ARG A 1 95 ? 11.193 5.651 4.077 1.00 87.94 95 ARG A N 1
ATOM 756 C CA . ARG A 1 95 ? 9.807 5.504 3.611 1.00 87.94 95 ARG A CA 1
ATOM 757 C C . ARG A 1 95 ? 9.541 6.388 2.392 1.00 87.94 95 ARG A C 1
ATOM 759 O O . ARG A 1 95 ? 9.009 5.910 1.395 1.00 87.94 95 ARG A O 1
ATOM 766 N N . ARG A 1 96 ? 9.989 7.648 2.431 1.00 89.75 96 ARG A N 1
ATOM 767 C CA . ARG A 1 96 ? 9.857 8.580 1.297 1.00 89.75 96 ARG A CA 1
ATOM 768 C C . ARG A 1 96 ? 10.674 8.143 0.077 1.00 89.75 96 ARG A C 1
ATOM 770 O O . ARG A 1 96 ? 10.189 8.225 -1.053 1.00 89.75 96 ARG A O 1
ATOM 777 N N . TRP A 1 97 ? 11.899 7.665 0.298 1.00 93.50 97 TRP A N 1
ATOM 778 C CA . TRP A 1 97 ? 12.744 7.125 -0.766 1.00 93.50 97 TRP A CA 1
ATOM 779 C C . TRP A 1 97 ? 12.114 5.889 -1.411 1.00 93.50 97 TRP A C 1
ATOM 781 O O . TRP A 1 97 ? 12.004 5.850 -2.632 1.00 93.50 97 TRP A O 1
ATOM 791 N N . TYR A 1 98 ? 11.655 4.926 -0.607 1.00 92.31 98 TYR A N 1
ATOM 792 C CA . TYR A 1 98 ? 11.044 3.690 -1.092 1.00 92.31 98 TYR A CA 1
ATOM 793 C C . TYR A 1 98 ? 9.781 3.990 -1.900 1.00 92.31 98 TYR A C 1
ATOM 795 O O . TYR A 1 98 ? 9.684 3.548 -3.042 1.00 92.31 98 TYR A O 1
ATOM 803 N N . GLY A 1 99 ? 8.908 4.861 -1.371 1.00 92.50 99 GLY A N 1
ATOM 804 C CA . GLY A 1 99 ? 7.743 5.407 -2.075 1.00 92.50 99 GLY A CA 1
ATOM 805 C C . GLY A 1 99 ? 8.093 5.932 -3.462 1.00 92.50 99 GLY A C 1
ATOM 806 O O . GLY A 1 99 ? 7.532 5.503 -4.462 1.00 92.50 99 GLY A O 1
ATOM 807 N N . THR A 1 100 ? 9.095 6.805 -3.544 1.00 93.69 100 THR A N 1
ATOM 808 C CA . THR A 1 100 ? 9.561 7.361 -4.824 1.00 93.69 100 THR A CA 1
ATOM 809 C C . THR A 1 100 ? 10.171 6.293 -5.738 1.00 93.69 100 THR A C 1
ATOM 811 O O . THR A 1 100 ? 10.023 6.352 -6.957 1.00 93.69 100 THR A O 1
ATOM 814 N N . TRP A 1 101 ? 10.889 5.324 -5.169 1.00 93.94 101 TRP A N 1
ATOM 815 C CA . TRP A 1 101 ? 11.628 4.305 -5.907 1.00 93.94 101 TRP A CA 1
ATOM 816 C C . TRP A 1 101 ? 10.708 3.331 -6.642 1.00 93.94 101 TRP A C 1
ATOM 818 O O . TRP A 1 101 ? 10.969 3.061 -7.819 1.00 93.94 101 TRP A O 1
ATOM 828 N N . TYR A 1 102 ? 9.644 2.846 -5.990 1.00 93.75 102 TYR A N 1
ATOM 829 C CA . TYR A 1 102 ? 8.673 1.966 -6.642 1.00 93.75 102 TYR A CA 1
ATOM 830 C C . TYR A 1 102 ? 7.638 2.732 -7.476 1.00 93.75 102 TYR A C 1
ATOM 832 O O . TYR A 1 102 ? 7.100 2.149 -8.401 1.00 93.75 102 TYR A O 1
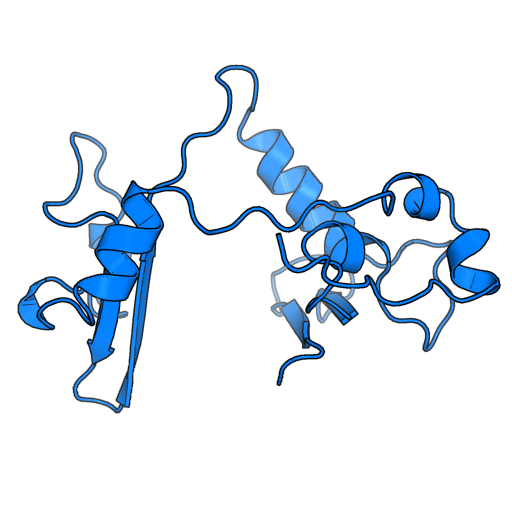ATOM 840 N N . ASN A 1 103 ? 7.408 4.031 -7.246 1.00 94.38 103 ASN A N 1
ATOM 841 C CA . ASN A 1 103 ? 6.519 4.860 -8.080 1.00 94.38 103 ASN A CA 1
ATOM 842 C C . ASN A 1 103 ? 7.158 5.414 -9.365 1.00 94.38 103 ASN A C 1
ATOM 844 O O . ASN A 1 103 ? 6.476 6.009 -10.199 1.00 94.38 103 ASN A O 1
ATOM 848 N N . ARG A 1 104 ? 8.476 5.277 -9.532 1.00 92.19 104 ARG A N 1
ATOM 849 C CA . ARG A 1 104 ? 9.178 5.728 -10.738 1.00 92.19 104 ARG A CA 1
ATOM 850 C C . ARG A 1 104 ? 9.651 4.543 -11.551 1.00 92.19 104 ARG A C 1
ATOM 852 O O . ARG A 1 104 ? 10.459 3.737 -11.078 1.00 92.19 104 ARG A O 1
ATOM 859 N N . TYR A 1 105 ? 9.233 4.512 -12.810 1.00 91.00 105 TYR A N 1
ATOM 860 C CA . TYR A 1 105 ? 9.710 3.528 -13.766 1.00 91.00 105 TYR A CA 1
ATOM 861 C C . TYR A 1 105 ? 11.229 3.588 -13.894 1.00 91.00 105 TYR A C 1
ATOM 863 O O . TYR A 1 105 ? 11.844 4.638 -14.095 1.00 91.00 105 TYR A O 1
ATOM 871 N N . SER A 1 106 ? 11.855 2.425 -13.733 1.00 87.75 106 SER A N 1
ATOM 872 C CA . SER A 1 106 ? 13.293 2.301 -13.922 1.00 87.75 106 SER A CA 1
ATOM 873 C C . SER A 1 106 ? 13.639 2.380 -15.408 1.00 87.75 106 SER A C 1
ATOM 875 O O . SER A 1 106 ? 12.888 1.889 -16.243 1.00 87.75 106 SER A O 1
ATOM 877 N N . LYS A 1 107 ? 14.825 2.897 -15.748 1.00 87.81 107 LYS A N 1
ATOM 878 C CA . LYS A 1 107 ? 15.328 2.853 -17.135 1.00 87.81 107 LYS A CA 1
ATOM 879 C C . LYS A 1 107 ? 15.469 1.426 -17.679 1.00 87.81 107 LYS A C 1
ATOM 881 O O . LYS A 1 107 ? 15.456 1.230 -18.883 1.00 87.81 107 LYS A O 1
ATOM 886 N N . SER A 1 108 ? 15.638 0.447 -16.791 1.00 86.94 108 SER A N 1
ATOM 887 C CA . SER A 1 108 ? 15.725 -0.978 -17.125 1.00 86.94 108 SER A CA 1
ATOM 888 C C . SER A 1 108 ? 14.364 -1.645 -17.320 1.00 86.94 108 SER A C 1
ATOM 890 O O . SER A 1 108 ? 14.329 -2.844 -17.572 1.00 86.94 108 SER A O 1
ATOM 892 N N . MET A 1 109 ? 13.260 -0.921 -17.124 1.00 86.88 109 MET A N 1
ATOM 893 C CA . MET A 1 109 ? 11.933 -1.510 -17.218 1.00 86.88 109 MET A CA 1
ATOM 894 C C . MET A 1 109 ? 11.552 -1.755 -18.668 1.00 86.88 109 MET A C 1
ATOM 896 O O . MET A 1 109 ? 11.839 -0.934 -19.539 1.00 86.88 109 MET A O 1
ATOM 900 N N . VAL A 1 110 ? 10.892 -2.881 -18.907 1.00 84.94 110 VAL A N 1
ATOM 901 C CA . VAL A 1 110 ? 10.416 -3.251 -20.234 1.00 84.94 110 VAL A CA 1
ATOM 902 C C . VAL A 1 110 ? 8.948 -2.838 -20.358 1.00 84.94 110 VAL A C 1
ATOM 904 O O . VAL A 1 110 ? 8.149 -3.199 -19.491 1.00 84.94 110 VAL A O 1
ATOM 907 N N . PRO A 1 111 ? 8.575 -2.049 -21.383 1.00 87.12 111 PRO A N 1
ATOM 908 C CA . PRO A 1 111 ? 7.185 -1.660 -21.596 1.00 87.12 111 PRO A CA 1
ATOM 909 C C . PRO A 1 111 ? 6.261 -2.881 -21.672 1.00 87.12 111 PRO A C 1
ATOM 911 O O . PRO A 1 111 ? 6.564 -3.834 -22.383 1.00 87.12 111 PRO A O 1
ATOM 914 N N . GLY A 1 112 ? 5.137 -2.836 -20.954 1.00 87.81 112 GLY A N 1
ATOM 915 C CA . GLY A 1 112 ? 4.134 -3.909 -20.935 1.00 87.81 112 GLY A CA 1
ATOM 916 C C . GLY A 1 112 ? 4.350 -5.002 -19.882 1.00 87.81 112 GLY A C 1
ATOM 917 O O . GLY A 1 112 ? 3.444 -5.794 -19.663 1.00 87.81 112 GLY A O 1
ATOM 918 N N . GLU A 1 113 ? 5.488 -5.023 -19.184 1.00 89.88 113 GLU A N 1
ATOM 919 C CA . GLU A 1 113 ? 5.805 -6.054 -18.175 1.00 89.88 113 GLU A CA 1
ATOM 920 C C . GLU A 1 113 ? 5.432 -5.633 -16.738 1.00 89.88 113 GLU A C 1
ATOM 922 O O . GLU A 1 113 ? 5.705 -6.352 -15.781 1.00 89.88 113 GLU A O 1
ATOM 927 N N . GLY A 1 114 ? 4.812 -4.464 -16.558 1.00 90.94 114 GLY A N 1
ATOM 928 C CA . GLY A 1 114 ? 4.499 -3.908 -15.240 1.00 90.94 114 GLY A CA 1
ATOM 929 C C . GLY A 1 114 ? 5.733 -3.415 -14.475 1.00 90.94 114 GLY A C 1
ATOM 930 O O . GLY A 1 114 ? 6.869 -3.436 -14.964 1.00 90.94 114 GLY A O 1
ATOM 931 N N . ASN A 1 115 ? 5.522 -2.931 -13.251 1.00 94.31 115 ASN A N 1
ATOM 932 C CA . ASN A 1 115 ? 6.580 -2.328 -12.451 1.00 94.31 115 ASN A CA 1
ATOM 933 C C . ASN A 1 115 ? 7.210 -3.306 -11.476 1.00 94.31 115 ASN A C 1
ATOM 935 O O . ASN A 1 115 ? 6.779 -3.418 -10.332 1.00 94.31 115 ASN A O 1
ATOM 939 N N . LEU A 1 116 ? 8.323 -3.919 -11.886 1.00 93.62 116 LEU A N 1
ATOM 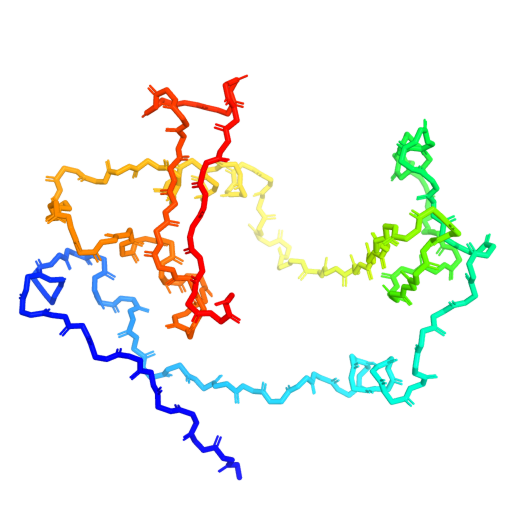940 C CA . LEU A 1 116 ? 9.046 -4.895 -11.068 1.00 93.62 116 LEU A CA 1
ATOM 941 C C . LEU A 1 116 ? 9.400 -4.389 -9.656 1.00 93.62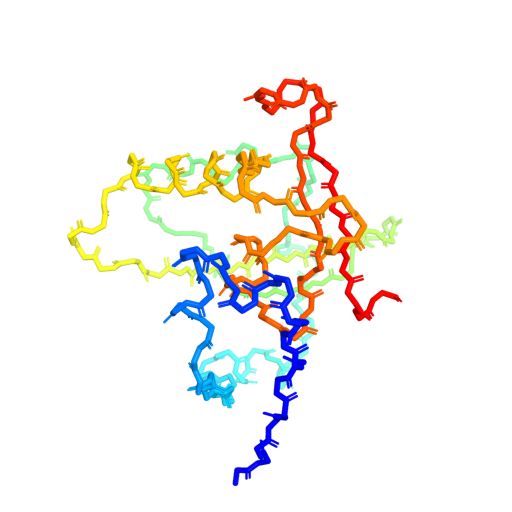 116 LEU A C 1
ATOM 943 O O . LEU A 1 116 ? 9.490 -5.179 -8.723 1.00 93.62 116 LEU A O 1
ATOM 947 N N . ARG A 1 117 ? 9.599 -3.077 -9.467 1.00 94.25 117 ARG A N 1
ATOM 948 C CA . ARG A 1 117 ? 9.873 -2.507 -8.137 1.00 94.25 117 ARG A CA 1
ATOM 949 C C . ARG A 1 117 ? 8.651 -2.511 -7.230 1.00 94.25 117 ARG A C 1
ATOM 951 O O . ARG A 1 117 ? 8.809 -2.658 -6.024 1.00 94.25 117 ARG A O 1
ATOM 958 N N . TYR A 1 118 ? 7.466 -2.344 -7.805 1.00 94.38 118 TYR A N 1
ATOM 959 C CA . TYR A 1 118 ? 6.201 -2.437 -7.089 1.00 94.38 118 TYR A CA 1
ATOM 960 C C . TYR A 1 118 ? 5.858 -3.891 -6.756 1.00 94.38 118 TYR A C 1
ATOM 962 O O . TYR A 1 118 ? 5.525 -4.180 -5.607 1.00 94.38 118 TYR A O 1
ATOM 970 N N . LYS A 1 119 ? 6.101 -4.811 -7.704 1.00 92.19 119 LYS A N 1
ATOM 971 C CA . LYS A 1 119 ? 5.970 -6.267 -7.502 1.00 92.19 119 LYS A CA 1
ATOM 972 C C . LYS A 1 119 ? 6.776 -6.774 -6.304 1.00 92.19 119 LYS A C 1
ATOM 974 O O . LYS A 1 119 ? 6.344 -7.687 -5.623 1.00 92.19 119 LYS A O 1
ATOM 979 N N . ILE A 1 120 ? 7.937 -6.179 -6.005 1.00 91.44 120 ILE A N 1
ATOM 980 C CA . ILE A 1 120 ? 8.751 -6.560 -4.832 1.00 91.44 120 ILE A CA 1
ATOM 981 C C . ILE A 1 120 ? 7.992 -6.380 -3.510 1.00 91.44 120 ILE A C 1
ATOM 983 O O . ILE A 1 120 ? 8.236 -7.135 -2.572 1.00 91.44 120 ILE A O 1
ATOM 987 N N . TRP A 1 121 ? 7.100 -5.391 -3.413 1.00 90.50 121 TRP A N 1
ATOM 988 C CA . TRP A 1 121 ? 6.370 -5.124 -2.175 1.00 90.50 121 TRP A CA 1
ATOM 989 C C . TRP A 1 121 ? 5.356 -6.241 -1.881 1.00 90.50 121 TRP A C 1
ATOM 991 O O . TRP A 1 121 ? 5.392 -6.820 -0.795 1.00 90.50 121 TRP A O 1
ATOM 1001 N N . ASN A 1 122 ? 4.521 -6.601 -2.853 1.00 89.75 122 ASN A N 1
ATOM 1002 C CA . ASN A 1 122 ? 3.588 -7.718 -2.731 1.00 89.75 122 ASN A CA 1
ATOM 1003 C C . ASN A 1 122 ? 3.516 -8.493 -4.058 1.00 89.75 122 ASN A C 1
ATOM 1005 O O . ASN A 1 122 ? 2.676 -8.183 -4.897 1.00 89.75 122 ASN A O 1
ATOM 1009 N N . PRO A 1 123 ? 4.373 -9.508 -4.268 1.00 88.06 123 PRO A N 1
ATOM 1010 C CA . PRO A 1 123 ? 4.468 -10.189 -5.558 1.00 88.06 123 PRO A CA 1
ATOM 1011 C C . PRO A 1 123 ? 3.215 -10.964 -5.978 1.00 88.06 123 PRO A C 1
ATOM 1013 O O . PRO A 1 123 ? 3.157 -11.409 -7.121 1.00 88.06 123 PRO A O 1
ATOM 1016 N N . LEU A 1 124 ? 2.261 -11.191 -5.070 1.00 86.31 124 LEU A N 1
ATOM 1017 C CA . LEU A 1 124 ? 1.001 -11.847 -5.414 1.00 86.31 124 LEU A CA 1
ATOM 1018 C C . LEU A 1 124 ? 0.006 -10.911 -6.084 1.00 86.31 124 LEU A C 1
ATOM 1020 O O . LEU A 1 124 ? -0.735 -11.378 -6.940 1.00 86.31 124 LEU A O 1
ATOM 1024 N N . ASP A 1 125 ? -0.005 -9.649 -5.668 1.00 88.56 125 ASP A N 1
ATOM 1025 C CA . ASP A 1 125 ? -1.060 -8.690 -5.992 1.00 88.56 125 ASP A CA 1
ATOM 1026 C C . ASP A 1 125 ? -0.538 -7.551 -6.866 1.00 88.56 125 ASP A C 1
ATOM 1028 O O . ASP A 1 125 ? -1.108 -7.192 -7.884 1.00 88.56 125 ASP A O 1
ATOM 1032 N N . HIS A 1 126 ? 0.636 -7.027 -6.534 1.00 92.81 126 HIS A N 1
ATOM 1033 C CA . HIS A 1 126 ? 1.171 -5.856 -7.201 1.00 92.81 126 HIS A CA 1
ATOM 1034 C C . HIS A 1 126 ? 1.614 -6.181 -8.625 1.00 92.81 126 HIS A C 1
ATOM 1036 O O . HIS A 1 126 ? 2.514 -7.002 -8.823 1.00 92.81 126 HIS A O 1
ATOM 1042 N N . TRP A 1 127 ? 1.054 -5.480 -9.618 1.00 93.00 127 TRP A N 1
ATOM 1043 C CA . TRP A 1 127 ? 1.463 -5.595 -11.020 1.00 93.00 127 TRP A CA 1
ATOM 1044 C C . TRP A 1 127 ? 2.222 -4.361 -11.512 1.00 93.00 127 TRP A C 1
ATOM 1046 O O . TRP A 1 127 ? 3.388 -4.457 -11.919 1.00 93.00 127 TRP A O 1
ATOM 1056 N N . ASP A 1 128 ? 1.581 -3.193 -11.491 1.00 94.19 128 ASP A N 1
ATOM 1057 C CA . ASP A 1 128 ? 2.139 -1.959 -12.041 1.00 94.19 128 ASP A CA 1
ATOM 1058 C C . ASP A 1 128 ? 1.764 -0.745 -11.196 1.00 94.19 128 ASP A C 1
ATOM 1060 O O . ASP A 1 128 ? 0.737 -0.715 -10.530 1.00 94.19 128 ASP A O 1
ATOM 1064 N N . HIS A 1 129 ? 2.644 0.251 -11.184 1.00 94.81 129 HIS A N 1
ATOM 1065 C CA . HIS A 1 129 ? 2.491 1.419 -10.331 1.00 94.81 129 HIS A CA 1
ATOM 1066 C C . HIS A 1 129 ? 3.371 2.564 -10.805 1.00 94.81 129 HIS A C 1
ATOM 1068 O O . HIS A 1 129 ? 4.567 2.372 -11.055 1.00 94.81 129 HIS A O 1
ATOM 1074 N N . LYS A 1 130 ? 2.816 3.772 -10.909 1.00 94.56 130 LYS A N 1
ATOM 1075 C CA . LYS A 1 130 ? 3.582 4.958 -11.308 1.00 94.56 130 LYS A CA 1
ATOM 1076 C C . LYS A 1 130 ? 2.970 6.263 -10.828 1.00 94.56 130 LYS A C 1
ATOM 1078 O O . LYS A 1 130 ? 1.760 6.379 -10.660 1.00 94.56 130 LYS A O 1
ATOM 1083 N N . PHE A 1 131 ? 3.810 7.286 -10.744 1.00 95.81 131 PHE A N 1
ATOM 1084 C CA . PHE A 1 131 ? 3.341 8.667 -10.750 1.00 95.81 131 PHE A CA 1
ATOM 1085 C C . PHE A 1 131 ? 2.655 9.001 -12.074 1.00 95.81 131 PHE A C 1
ATOM 1087 O O . PHE A 1 131 ? 3.205 8.713 -13.140 1.00 95.81 131 PHE A O 1
ATOM 1094 N N . VAL A 1 132 ? 1.491 9.651 -12.009 1.00 95.44 132 VAL A N 1
ATOM 1095 C CA . VAL A 1 132 ? 0.712 10.036 -13.201 1.00 95.44 132 VAL A CA 1
ATOM 1096 C C . VAL A 1 132 ? 1.528 10.944 -14.126 1.00 95.44 132 VAL A C 1
ATOM 1098 O O . VAL A 1 132 ? 1.521 10.759 -15.341 1.00 95.44 132 VAL A O 1
ATOM 1101 N N . ASN A 1 133 ? 2.323 11.850 -13.553 1.00 94.56 133 ASN A N 1
ATOM 1102 C CA . ASN A 1 133 ? 3.245 12.715 -14.295 1.00 94.56 133 ASN A CA 1
ATOM 1103 C C . ASN A 1 133 ? 4.651 12.128 -14.507 1.00 94.56 133 ASN A C 1
ATOM 1105 O O . ASN A 1 133 ? 5.523 12.798 -15.052 1.00 94.56 133 ASN A O 1
ATOM 1109 N N . GLY A 1 134 ? 4.905 10.897 -14.055 1.00 91.12 134 GLY A N 1
ATOM 1110 C CA . GLY A 1 134 ? 6.205 10.230 -14.160 1.00 91.12 134 GLY A CA 1
ATOM 1111 C C . GLY A 1 134 ? 7.289 10.724 -13.191 1.00 91.12 134 GLY A C 1
ATOM 1112 O O . GLY A 1 134 ? 8.368 10.130 -13.135 1.00 91.12 134 GLY A O 1
ATOM 1113 N N . GLU A 1 135 ? 7.024 11.757 -12.388 1.00 91.44 135 GLU A N 1
ATOM 1114 C CA . GLU A 1 135 ? 8.021 12.395 -11.527 1.00 91.44 135 GLU A CA 1
ATOM 1115 C C . GLU A 1 135 ? 7.670 12.343 -10.039 1.00 91.44 135 GLU A C 1
ATOM 1117 O O . GLU A 1 135 ? 8.538 12.025 -9.224 1.00 91.44 135 GLU A O 1
ATOM 1122 N N . ASN A 1 136 ? 6.446 12.684 -9.651 1.00 92.50 136 ASN A N 1
ATOM 1123 C CA . ASN A 1 136 ? 6.041 12.848 -8.255 1.00 92.50 136 ASN A CA 1
ATOM 1124 C C . ASN A 1 136 ? 4.527 12.649 -8.065 1.00 92.50 136 ASN A C 1
ATOM 1126 O O . ASN A 1 136 ? 3.782 12.438 -9.012 1.00 92.50 136 ASN A O 1
ATOM 1130 N N . ASP A 1 137 ? 4.079 12.732 -6.818 1.00 91.62 137 ASP A N 1
ATOM 1131 C CA . ASP A 1 137 ? 2.710 12.472 -6.373 1.00 91.62 137 ASP A CA 1
ATOM 1132 C C . ASP A 1 137 ? 1.728 13.635 -6.585 1.00 91.62 137 ASP A C 1
ATOM 1134 O O . ASP A 1 137 ? 0.562 13.506 -6.224 1.00 91.62 137 ASP A O 1
ATOM 1138 N N . ARG A 1 138 ? 2.151 14.762 -7.179 1.00 95.19 138 ARG A N 1
ATOM 1139 C CA . ARG A 1 138 ? 1.291 15.955 -7.325 1.00 95.19 138 ARG A CA 1
ATOM 1140 C C . ARG A 1 138 ? 0.034 15.707 -8.148 1.00 95.19 138 ARG A C 1
ATOM 1142 O O . ARG A 1 138 ? -1.012 16.245 -7.808 1.00 95.19 138 ARG A O 1
ATOM 1149 N N . ASP A 1 139 ? 0.151 14.891 -9.190 1.00 96.06 139 ASP A N 1
ATOM 1150 C CA . ASP A 1 139 ? -0.971 14.522 -10.064 1.00 96.06 139 ASP A CA 1
ATOM 1151 C C . ASP A 1 139 ? -1.551 13.152 -9.685 1.00 96.06 139 ASP A C 1
ATOM 1153 O O . ASP A 1 139 ? -2.311 12.546 -10.437 1.00 96.06 139 ASP A O 1
ATOM 1157 N N . GLY A 1 140 ? -1.166 12.652 -8.510 1.00 94.44 140 GLY A N 1
ATOM 1158 C CA . GLY A 1 140 ? -1.553 11.354 -8.007 1.00 94.44 140 GLY A CA 1
ATOM 1159 C C . GLY A 1 140 ? -0.682 10.209 -8.511 1.00 94.44 140 GLY A C 1
ATOM 1160 O O . GLY A 1 140 ? 0.374 10.356 -9.140 1.00 94.44 140 GLY A O 1
ATOM 1161 N N . VAL A 1 141 ? 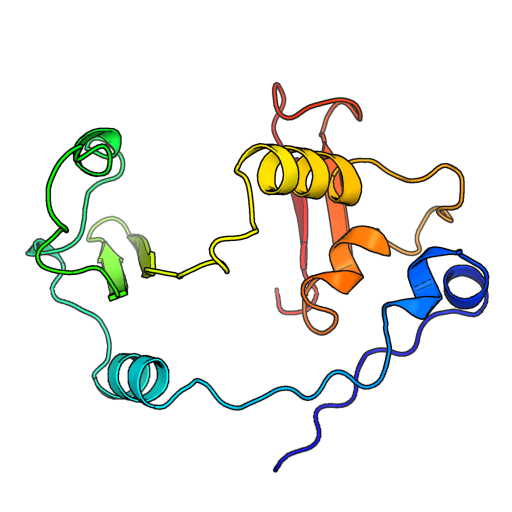-1.158 9.026 -8.164 1.00 94.56 141 VAL A N 1
ATOM 1162 C CA . VAL A 1 141 ? -0.514 7.744 -8.391 1.00 94.56 141 VAL A CA 1
ATOM 1163 C C . VAL A 1 141 ? -1.519 6.856 -9.103 1.00 94.56 141 VAL A C 1
ATOM 1165 O O . VAL A 1 141 ? -2.695 6.836 -8.752 1.00 94.56 141 VAL A O 1
ATOM 1168 N N . TRP A 1 142 ? -1.044 6.134 -10.108 1.00 94.19 142 TRP A N 1
ATOM 1169 C CA . TRP A 1 142 ? -1.803 5.099 -10.787 1.00 94.19 142 TRP A CA 1
ATOM 1170 C C . TRP A 1 142 ? -1.248 3.736 -10.387 1.00 94.1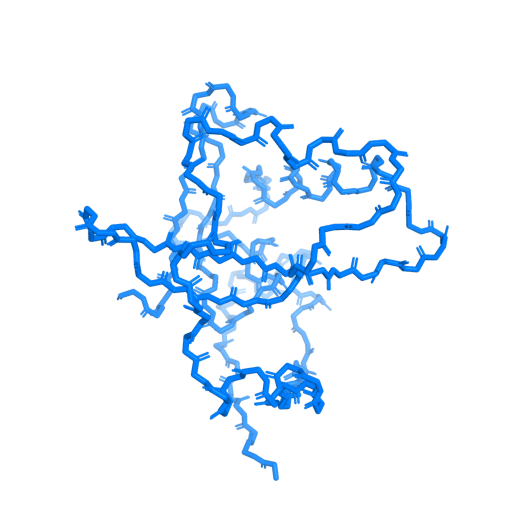9 142 TRP A C 1
ATOM 1172 O O . TRP A 1 142 ? -0.028 3.546 -10.429 1.00 94.19 142 TRP A O 1
ATOM 1182 N N . SER A 1 143 ? -2.135 2.813 -10.035 1.00 93.38 143 SER A N 1
ATOM 1183 C CA . SER A 1 143 ? -1.819 1.443 -9.639 1.00 93.38 143 SER A CA 1
ATOM 1184 C C . SER A 1 143 ? -2.654 0.440 -10.434 1.00 93.38 143 SER A C 1
ATOM 1186 O O . SER A 1 143 ? -3.742 0.761 -10.916 1.00 93.38 143 SER A O 1
ATOM 1188 N N . VAL A 1 144 ? -2.103 -0.760 -10.600 1.00 93.50 144 VAL A N 1
ATOM 1189 C CA . VAL A 1 144 ? -2.789 -1.948 -11.108 1.00 93.50 144 VAL A CA 1
ATOM 1190 C C . VAL A 1 144 ? -2.375 -3.113 -10.235 1.00 93.50 144 VAL A C 1
ATOM 1192 O O . VAL A 1 144 ? -1.177 -3.411 -10.131 1.00 93.50 144 VAL A O 1
ATOM 1195 N N . GLU A 1 145 ? -3.377 -3.771 -9.676 1.00 90.81 145 GLU A N 1
ATOM 1196 C CA . GLU A 1 145 ? -3.242 -4.988 -8.891 1.00 90.81 145 GLU A CA 1
ATOM 1197 C C . GLU A 1 145 ? -3.738 -6.196 -9.715 1.00 90.81 145 GLU A C 1
ATOM 1199 O O . GLU A 1 145 ? -4.347 -6.039 -10.777 1.00 90.81 145 GLU A O 1
ATOM 1204 N N . THR A 1 146 ? -3.403 -7.417 -9.305 1.00 84.06 146 THR A N 1
ATOM 1205 C CA . THR A 1 146 ? -3.760 -8.664 -10.005 1.00 84.06 146 THR A CA 1
ATOM 1206 C C . THR A 1 146 ? -4.964 -9.361 -9.383 1.00 84.06 146 THR A C 1
ATOM 1208 O O . THR A 1 146 ? -5.524 -10.249 -10.031 1.00 84.06 146 THR A O 1
ATOM 1211 N N . LEU A 1 147 ? -5.335 -9.010 -8.146 1.00 72.19 147 LEU A N 1
ATOM 1212 C CA . LEU A 1 147 ? -6.471 -9.592 -7.425 1.00 72.19 147 LEU A CA 1
ATOM 1213 C C . LEU A 1 147 ? -7.771 -8.774 -7.563 1.00 72.19 147 LEU A C 1
ATOM 1215 O O . LEU A 1 147 ? -8.768 -9.150 -6.942 1.00 72.19 147 LEU A O 1
ATOM 1219 N N . ASP A 1 148 ? -7.761 -7.716 -8.383 1.00 48.03 148 ASP A N 1
ATOM 1220 C CA . ASP A 1 148 ? -8.916 -6.862 -8.719 1.00 48.03 148 ASP A CA 1
ATOM 1221 C C . ASP A 1 148 ? -9.883 -7.490 -9.747 1.00 48.03 148 ASP A C 1
ATOM 1223 O O . ASP A 1 148 ? -9.421 -8.144 -10.716 1.00 48.03 148 ASP A O 1
#

Foldseek 3Di:
DPADDFDDADPLRCPDPLVVLPPDDGPDDPDPVLVVQVVVDADDQVLFAPPVRCCVCVDPDDDRPDQAGKDAHPVRDITGGHDDDDPPPDDPVVVVVLVQVQQAADPSDDPPQAGSSQCSVPRQWFGHKHAPVRHDCPNHMDGGTDVD